Protein AF-A0A1H8MBR9-F1 (afdb_monomer_lite)

Organism: NCBI:txid77097

Radius of gyration: 15.38 Å; chains: 1; bounding box: 26×33×34 Å

Foldseek 3Di:
DVVLCVDPVSVVVVVVCVPPVPVVVVCLCPVVVCPDDPDDDPVNSVVVVVVSVVVVVVVVVCVVPVD

pLDDT: mean 93.48, std 7.34, range [52.56, 98.06]

Structure (mmCIF, N/CA/C/O backbone):
data_AF-A0A1H8MBR9-F1
#
_entry.id   AF-A0A1H8MBR9-F1
#
loop_
_atom_site.group_PDB
_atom_site.id
_atom_site.type_symbol
_atom_site.label_atom_id
_atom_site.label_alt_id
_atom_site.label_comp_id
_atom_site.label_asym_id
_atom_site.label_entity_id
_atom_site.label_seq_id
_atom_site.pdbx_PDB_ins_code
_atom_site.Cartn_x
_atom_site.Cartn_y
_atom_site.Cartn_z
_atom_site.occupancy
_atom_site.B_iso_or_equiv
_atom_site.auth_seq_id
_atom_site.auth_comp_id
_atom_site.auth_asym_id
_atom_site.auth_atom_id
_atom_site.pdbx_PDB_model_num
ATOM 1 N N . MET A 1 1 ? -11.486 4.997 15.642 1.00 64.56 1 MET A N 1
ATOM 2 C CA . MET A 1 1 ? -10.531 3.861 15.721 1.00 64.56 1 MET A CA 1
ATOM 3 C C . MET A 1 1 ? -10.190 3.423 17.143 1.00 64.56 1 MET A C 1
ATOM 5 O O . MET A 1 1 ? -10.094 2.221 17.357 1.00 64.56 1 MET A O 1
ATOM 9 N N . ALA A 1 2 ? -10.052 4.340 18.111 1.00 81.31 2 ALA A N 1
ATOM 10 C CA . ALA A 1 2 ? -9.623 4.016 19.478 1.00 81.31 2 ALA A CA 1
ATOM 11 C C . ALA A 1 2 ? -10.434 2.894 20.159 1.00 81.31 2 ALA A C 1
ATOM 13 O O . ALA A 1 2 ? -9.842 2.005 20.753 1.00 81.31 2 ALA A O 1
ATOM 14 N N . HIS A 1 3 ? -11.766 2.878 20.021 1.00 86.12 3 HIS A N 1
ATOM 15 C CA . HIS A 1 3 ? -12.597 1.802 20.577 1.00 86.12 3 HIS A CA 1
ATOM 16 C C . HIS A 1 3 ? -12.297 0.430 19.943 1.00 86.12 3 HIS A C 1
ATOM 18 O O . HIS A 1 3 ? -12.065 -0.547 20.646 1.00 86.12 3 HIS A O 1
ATOM 24 N N . ARG A 1 4 ? -12.217 0.358 18.605 1.00 84.31 4 ARG A N 1
ATOM 25 C CA . ARG A 1 4 ? -11.963 -0.896 17.871 1.00 84.31 4 ARG A CA 1
ATOM 26 C C . ARG A 1 4 ? -10.609 -1.507 18.240 1.00 84.31 4 ARG A C 1
ATOM 28 O O . ARG A 1 4 ? -10.543 -2.707 18.470 1.00 84.31 4 ARG A O 1
ATOM 35 N N . LEU A 1 5 ? -9.567 -0.685 18.375 1.00 89.56 5 LEU A N 1
ATOM 36 C CA . LEU A 1 5 ? -8.217 -1.132 18.749 1.00 89.56 5 LEU A CA 1
ATOM 37 C C . LEU A 1 5 ? -8.094 -1.612 20.205 1.00 89.56 5 LEU A C 1
ATOM 39 O O . LEU A 1 5 ? -7.118 -2.280 20.526 1.00 89.56 5 LEU A O 1
ATOM 43 N N . LYS A 1 6 ? -9.055 -1.295 21.083 1.00 90.88 6 LYS A N 1
ATOM 44 C CA . LYS A 1 6 ? -9.070 -1.772 22.479 1.00 90.88 6 LYS A CA 1
ATOM 45 C C . LYS A 1 6 ? -9.675 -3.171 22.625 1.00 90.88 6 LYS A C 1
ATOM 47 O O . LYS A 1 6 ? -9.390 -3.858 23.600 1.00 90.88 6 LYS A O 1
ATOM 52 N N . THR A 1 7 ? -10.480 -3.610 21.657 1.00 95.31 7 THR A N 1
ATOM 53 C CA . THR A 1 7 ? -11.055 -4.964 21.655 1.00 95.31 7 THR A CA 1
ATOM 54 C C . THR A 1 7 ? -9.981 -6.020 21.378 1.00 95.31 7 THR A C 1
ATOM 56 O O . THR A 1 7 ? -9.011 -5.759 20.665 1.00 95.31 7 THR A O 1
ATOM 59 N N . GLN A 1 8 ? -10.145 -7.237 21.904 1.00 93.62 8 GLN A N 1
ATOM 60 C CA . GLN A 1 8 ? -9.217 -8.343 21.627 1.00 93.62 8 GLN A CA 1
ATOM 61 C C . GLN A 1 8 ? -9.133 -8.654 20.125 1.00 93.62 8 GLN A C 1
ATOM 63 O O . GLN A 1 8 ? -8.031 -8.730 19.582 1.00 93.62 8 GLN A O 1
ATOM 68 N N . ALA A 1 9 ? -10.281 -8.729 19.445 1.00 93.62 9 ALA A N 1
ATOM 69 C CA . ALA A 1 9 ? -10.347 -8.935 18.000 1.00 93.62 9 ALA A CA 1
ATOM 70 C C . ALA A 1 9 ? -9.627 -7.820 17.221 1.00 93.62 9 ALA A C 1
ATOM 72 O O . ALA A 1 9 ? -8.843 -8.090 16.313 1.00 93.62 9 ALA A O 1
ATOM 73 N N . GLY A 1 10 ? -9.827 -6.557 17.609 1.00 93.12 10 GLY A N 1
ATOM 74 C CA . GLY A 1 10 ? -9.157 -5.428 16.969 1.00 93.12 10 GLY A CA 1
ATOM 75 C C . GLY A 1 10 ? -7.646 -5.403 17.193 1.00 93.12 10 GLY A C 1
ATOM 76 O O . GLY A 1 10 ? -6.914 -5.074 16.262 1.00 93.12 10 GLY A O 1
ATOM 77 N N . ARG A 1 11 ? -7.158 -5.797 18.379 1.00 93.06 11 ARG A N 1
ATOM 78 C CA . ARG A 1 11 ? -5.714 -5.947 18.640 1.00 93.06 11 ARG A CA 1
ATOM 79 C C . ARG A 1 11 ? -5.096 -7.051 17.787 1.00 93.06 11 ARG A C 1
ATOM 81 O O . ARG A 1 11 ? -4.035 -6.828 17.210 1.00 93.06 11 ARG A O 1
ATOM 88 N N . ALA A 1 12 ? -5.771 -8.194 17.667 1.00 93.75 12 ALA A N 1
ATOM 89 C CA . ALA A 1 12 ? -5.316 -9.299 16.826 1.00 93.75 12 ALA A CA 1
ATOM 90 C C . ALA A 1 12 ? -5.224 -8.881 15.346 1.00 93.75 12 ALA A C 1
ATOM 92 O O . ALA A 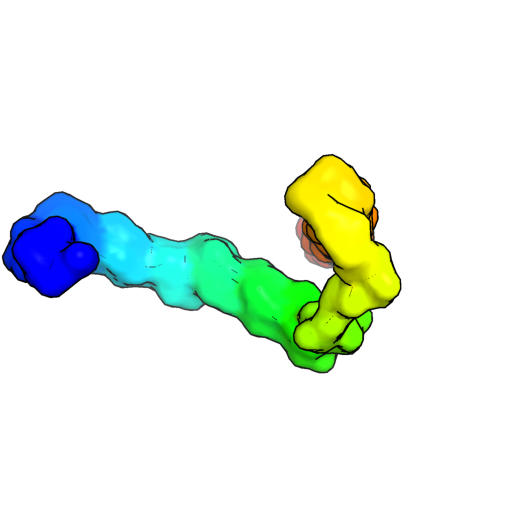1 12 ? -4.176 -9.041 14.719 1.00 93.75 12 ALA A O 1
ATOM 93 N N . LEU A 1 13 ? -6.273 -8.244 14.813 1.00 92.62 13 LEU A N 1
ATOM 94 C CA . LEU A 1 13 ? -6.276 -7.720 13.442 1.00 92.62 13 LEU A CA 1
ATOM 95 C C . LEU A 1 13 ? -5.219 -6.631 13.225 1.00 92.62 13 LEU A C 1
ATOM 97 O O . LEU A 1 13 ? -4.598 -6.569 12.167 1.00 92.62 13 LEU A O 1
ATOM 101 N N . TYR A 1 14 ? -4.992 -5.765 14.213 1.00 92.50 14 TYR A N 1
ATOM 102 C CA . TYR A 1 14 ? -3.962 -4.736 14.117 1.00 92.50 14 TYR A CA 1
ATOM 103 C C . TYR A 1 14 ? -2.551 -5.337 14.106 1.00 92.50 14 TYR A C 1
ATOM 105 O O . TYR A 1 14 ? -1.723 -4.927 13.298 1.00 92.50 14 TYR A O 1
ATOM 113 N N . ALA A 1 15 ? -2.282 -6.348 14.937 1.00 92.19 15 ALA A N 1
ATOM 114 C CA . ALA A 1 15 ? -0.996 -7.044 14.954 1.00 92.19 15 ALA A CA 1
ATOM 115 C C . ALA A 1 15 ? -0.678 -7.720 13.607 1.00 92.19 15 ALA A C 1
ATOM 117 O O . ALA A 1 15 ? 0.469 -7.677 13.156 1.00 92.19 15 ALA A O 1
ATOM 118 N N . LEU A 1 16 ? -1.697 -8.261 12.929 1.00 94.25 16 LEU A N 1
ATOM 119 C CA . LEU A 1 16 ? -1.575 -8.864 11.598 1.00 94.25 16 LEU A CA 1
ATOM 120 C C . LEU A 1 16 ? -1.047 -7.874 10.544 1.00 94.25 16 LEU A C 1
ATOM 122 O O . LEU A 1 16 ? -0.328 -8.260 9.620 1.00 94.25 16 LEU A O 1
ATOM 126 N N . ARG A 1 17 ? -1.342 -6.574 10.681 1.00 93.50 17 ARG A N 1
ATOM 127 C CA . ARG A 1 17 ? -0.936 -5.549 9.703 1.00 93.50 17 ARG A CA 1
ATOM 128 C C . ARG A 1 17 ? 0.574 -5.404 9.563 1.00 93.50 17 ARG A C 1
ATOM 130 O O . ARG A 1 17 ? 1.032 -5.142 8.450 1.00 93.50 17 ARG A O 1
ATOM 137 N N . LYS A 1 18 ? 1.317 -5.635 10.650 1.00 91.12 18 LYS A N 1
ATOM 138 C CA . LYS A 1 18 ? 2.782 -5.493 10.714 1.00 91.12 18 LYS A CA 1
ATOM 139 C C . LYS A 1 18 ? 3.519 -6.329 9.673 1.00 91.12 18 LYS A C 1
ATOM 141 O O . LYS A 1 18 ? 4.578 -5.931 9.209 1.00 91.12 18 LYS A O 1
ATOM 146 N N . HIS A 1 19 ? 2.964 -7.482 9.312 1.00 90.81 19 HIS A N 1
ATOM 147 C CA . HIS A 1 19 ? 3.580 -8.409 8.363 1.00 90.81 19 HIS A CA 1
ATOM 148 C C . HIS A 1 19 ? 2.740 -8.634 7.100 1.00 90.81 19 HIS A C 1
ATOM 150 O O . HIS A 1 19 ? 3.195 -9.303 6.179 1.00 90.81 19 HIS A O 1
ATOM 156 N N . THR A 1 20 ? 1.534 -8.062 7.031 1.00 92.00 20 THR A N 1
ATOM 157 C CA . THR A 1 20 ? 0.673 -8.149 5.845 1.00 92.00 20 THR A CA 1
ATOM 158 C C . THR A 1 20 ? 0.713 -6.856 5.046 1.00 92.00 20 THR A C 1
ATOM 160 O O . THR A 1 20 ? 1.412 -6.785 4.046 1.00 92.00 20 THR A O 1
ATOM 163 N N . VAL A 1 21 ? -0.006 -5.817 5.472 1.00 92.56 21 VAL A N 1
ATOM 164 C CA . VAL A 1 21 ? -0.208 -4.601 4.668 1.00 92.56 21 VAL A CA 1
ATOM 165 C C . VAL A 1 21 ? 0.901 -3.564 4.841 1.00 92.56 21 VAL A C 1
ATOM 167 O O . VAL A 1 21 ? 1.265 -2.898 3.876 1.00 92.56 21 VAL A O 1
ATOM 170 N N . GLU A 1 22 ? 1.462 -3.411 6.043 1.00 95.50 22 GLU A N 1
ATOM 171 C CA . GLU A 1 22 ? 2.484 -2.388 6.317 1.00 95.50 22 GLU A CA 1
ATOM 172 C C . GLU A 1 22 ? 3.768 -2.585 5.497 1.00 95.50 22 GLU A C 1
ATOM 174 O O . GLU A 1 22 ? 4.227 -1.603 4.903 1.00 95.50 22 GLU A O 1
ATOM 179 N N . PRO A 1 23 ? 4.304 -3.814 5.344 1.00 94.88 23 PRO A N 1
ATOM 180 C CA . PRO A 1 23 ? 5.459 -4.046 4.484 1.00 94.88 23 PRO A CA 1
ATOM 181 C C . PRO A 1 23 ? 5.178 -3.694 3.022 1.00 94.88 23 PRO A C 1
ATOM 183 O O . PRO A 1 23 ? 6.033 -3.119 2.356 1.00 94.88 23 PRO A O 1
ATOM 186 N N . VAL A 1 24 ? 3.969 -3.976 2.524 1.00 94.81 24 VAL A N 1
ATOM 187 C CA . VAL A 1 24 ? 3.573 -3.663 1.140 1.00 94.81 24 VAL A CA 1
ATOM 188 C C . VAL A 1 24 ? 3.599 -2.161 0.899 1.00 94.81 24 VAL A C 1
ATOM 190 O O . VAL A 1 24 ? 4.220 -1.700 -0.058 1.00 94.81 24 VAL A O 1
ATOM 193 N N . PHE A 1 25 ? 3.002 -1.380 1.803 1.00 95.38 25 PHE A N 1
ATOM 194 C CA . PHE A 1 25 ? 3.064 0.080 1.725 1.00 95.38 25 PHE A CA 1
ATOM 195 C C . PHE A 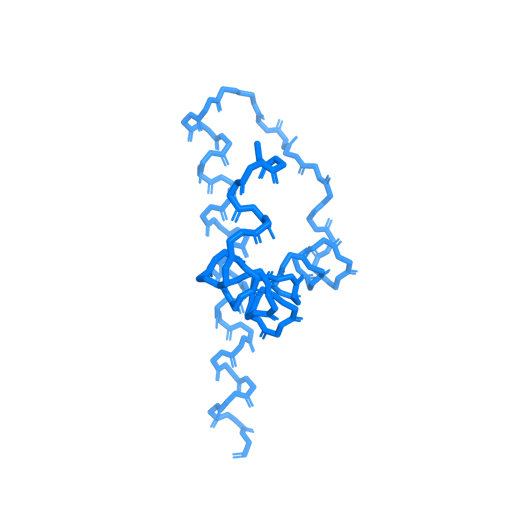1 25 ? 4.498 0.604 1.837 1.00 95.38 25 PHE A C 1
ATOM 197 O O . PHE A 1 25 ? 4.860 1.528 1.108 1.00 95.38 25 PHE A O 1
ATOM 204 N N . GLY A 1 26 ? 5.317 0.021 2.717 1.00 96.06 26 GLY A N 1
ATOM 205 C CA . GLY A 1 26 ? 6.732 0.364 2.848 1.00 96.06 26 GLY A CA 1
ATOM 206 C C . GLY A 1 26 ? 7.505 0.140 1.547 1.00 96.06 26 GLY A C 1
ATOM 207 O O . GLY A 1 26 ? 8.187 1.049 1.078 1.00 96.06 26 GLY A O 1
ATOM 208 N N . ILE A 1 27 ? 7.333 -1.026 0.918 1.00 96.25 27 ILE A N 1
ATOM 209 C CA . ILE A 1 27 ? 7.978 -1.388 -0.352 1.00 96.25 27 ILE A CA 1
ATOM 210 C C . ILE A 1 27 ? 7.529 -0.453 -1.475 1.00 96.25 27 ILE A C 1
ATOM 212 O O . ILE A 1 27 ? 8.376 0.125 -2.154 1.00 96.25 27 ILE A O 1
ATOM 216 N N . ILE A 1 28 ? 6.220 -0.253 -1.653 1.00 97.50 28 ILE A N 1
ATOM 217 C CA . ILE A 1 28 ? 5.692 0.623 -2.711 1.00 97.50 28 ILE A CA 1
ATOM 218 C C . ILE A 1 28 ? 6.257 2.044 -2.568 1.00 97.50 28 ILE A C 1
ATOM 220 O O . ILE A 1 28 ? 6.696 2.647 -3.546 1.00 97.50 28 ILE A O 1
ATOM 224 N N . LYS A 1 29 ? 6.319 2.570 -1.341 1.00 96.81 29 LYS A N 1
ATOM 225 C CA . LYS A 1 29 ? 6.788 3.938 -1.104 1.00 96.81 29 LYS A CA 1
ATOM 226 C C . LYS A 1 29 ? 8.303 4.089 -1.196 1.00 96.81 29 LYS A C 1
ATOM 228 O O . LYS A 1 29 ? 8.768 5.039 -1.812 1.00 96.81 29 LYS A O 1
ATOM 233 N N . HIS A 1 30 ? 9.066 3.225 -0.532 1.00 96.94 30 HIS A N 1
ATOM 234 C CA . HIS A 1 30 ? 10.510 3.419 -0.350 1.00 96.94 30 HIS A CA 1
ATOM 235 C C . HIS A 1 30 ? 11.361 2.620 -1.334 1.00 96.94 30 HIS A C 1
ATOM 237 O O . HIS A 1 30 ? 12.415 3.097 -1.731 1.00 96.94 30 HIS A O 1
ATOM 243 N N . VAL A 1 31 ? 10.911 1.435 -1.749 1.00 95.56 31 VAL A N 1
ATOM 244 C CA . VAL A 1 31 ? 11.668 0.577 -2.674 1.00 95.56 31 VAL A CA 1
ATOM 245 C C . VAL A 1 31 ? 11.272 0.844 -4.124 1.00 95.56 31 VAL A C 1
ATOM 247 O O . VAL A 1 31 ? 12.124 0.822 -5.001 1.00 95.56 31 VAL A O 1
ATOM 250 N N . MET A 1 32 ? 9.985 1.079 -4.390 1.00 96.38 32 MET A N 1
ATOM 251 C CA . MET A 1 32 ? 9.486 1.382 -5.740 1.00 96.38 32 MET A CA 1
ATOM 252 C C . MET A 1 32 ? 9.385 2.888 -6.020 1.00 96.38 32 MET A C 1
ATOM 254 O O . MET A 1 32 ? 9.104 3.271 -7.148 1.00 96.38 32 MET A O 1
ATOM 258 N N . GLY A 1 33 ? 9.593 3.743 -5.011 1.00 96.19 33 GLY A N 1
ATOM 259 C CA . GLY A 1 33 ? 9.616 5.201 -5.175 1.00 96.19 33 GLY A CA 1
ATOM 260 C C . GLY A 1 33 ? 8.250 5.867 -5.386 1.00 96.19 33 GLY A C 1
ATOM 261 O O . GLY A 1 33 ? 8.198 7.060 -5.681 1.00 96.19 33 GLY A O 1
ATOM 262 N N . PHE A 1 34 ? 7.132 5.156 -5.209 1.00 96.88 34 PHE A N 1
ATOM 263 C CA . PHE A 1 34 ? 5.791 5.720 -5.393 1.00 96.88 34 PHE A CA 1
ATOM 264 C C . PHE A 1 34 ? 5.388 6.569 -4.173 1.00 96.88 34 PHE A C 1
ATOM 266 O O . PHE A 1 34 ? 4.789 6.083 -3.208 1.00 96.88 34 PHE A O 1
ATOM 273 N N . ARG A 1 35 ? 5.793 7.846 -4.175 1.00 95.88 35 ARG A N 1
ATOM 274 C CA . ARG A 1 35 ? 5.614 8.783 -3.044 1.00 95.88 35 ARG A CA 1
ATOM 275 C C . ARG A 1 35 ? 4.428 9.729 -3.201 1.00 95.88 35 ARG A C 1
ATOM 277 O O . ARG A 1 35 ? 3.925 10.222 -2.194 1.00 95.88 35 ARG A O 1
ATOM 284 N N . GLN A 1 36 ? 3.994 9.970 -4.432 1.00 96.38 36 GLN A N 1
ATOM 285 C CA . GLN A 1 36 ? 2.926 10.905 -4.757 1.00 96.38 36 GLN A CA 1
ATOM 286 C C . GLN A 1 36 ? 2.126 10.409 -5.959 1.00 96.38 36 GLN A C 1
ATOM 288 O O . GLN A 1 36 ? 2.651 9.684 -6.800 1.00 96.38 36 GLN A O 1
ATOM 293 N N . PHE A 1 37 ? 0.867 10.825 -6.018 1.00 97.44 37 PHE A N 1
ATOM 294 C CA . PHE A 1 37 ? 0.010 10.653 -7.185 1.00 97.44 37 PHE A CA 1
ATOM 295 C C . PHE A 1 37 ? 0.220 11.833 -8.133 1.00 97.44 37 PHE A C 1
ATOM 297 O O . PHE A 1 37 ? 0.323 12.975 -7.673 1.00 97.44 37 PHE A O 1
ATOM 304 N N . SER A 1 38 ? 0.303 11.574 -9.435 1.00 96.56 38 SER A N 1
ATOM 305 C CA . SER A 1 38 ? 0.455 12.625 -10.445 1.00 96.56 38 SER A CA 1
ATOM 306 C C . SER A 1 38 ? -0.900 13.151 -10.909 1.00 96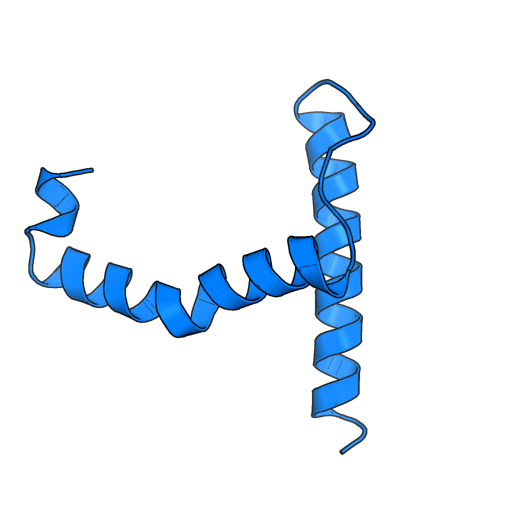.56 38 SER A C 1
ATOM 308 O O . SER A 1 38 ? -1.002 14.305 -11.330 1.00 96.56 38 SER A O 1
ATOM 310 N N . LEU A 1 39 ? -1.953 12.336 -10.810 1.00 97.50 39 LEU A N 1
ATOM 311 C CA . LEU A 1 39 ? -3.306 12.709 -11.204 1.00 97.50 39 LEU A CA 1
ATOM 312 C C . LEU A 1 39 ? -4.150 13.168 -10.005 1.00 97.50 39 LEU A C 1
ATOM 314 O O . LEU A 1 39 ? -3.867 12.880 -8.843 1.00 97.50 39 LEU A O 1
ATOM 318 N N . ARG A 1 40 ? -5.230 13.900 -10.300 1.00 97.25 40 ARG A N 1
ATOM 319 C CA . ARG A 1 40 ? -6.238 14.338 -9.320 1.00 97.25 40 ARG A CA 1
ATOM 320 C C . ARG A 1 40 ? -7.601 13.731 -9.649 1.00 97.25 40 ARG A C 1
ATOM 322 O O . ARG A 1 40 ? -7.939 13.571 -10.820 1.00 97.25 40 ARG A O 1
ATOM 329 N N . GLY A 1 41 ? -8.385 13.456 -8.608 1.00 97.75 41 GLY A N 1
ATOM 330 C CA . GLY A 1 41 ? -9.693 12.798 -8.695 1.00 97.75 41 GLY A CA 1
ATOM 331 C C . GLY A 1 41 ? -9.607 11.298 -8.403 1.00 97.75 41 GLY A C 1
ATOM 332 O O . GLY A 1 41 ? -8.650 10.640 -8.810 1.00 97.75 41 GLY A O 1
ATOM 333 N N . LEU A 1 42 ? -10.603 10.769 -7.681 1.00 97.75 42 LEU A N 1
ATOM 334 C CA . LEU A 1 42 ? -10.597 9.391 -7.168 1.00 97.75 42 LEU A CA 1
ATOM 335 C C . LEU A 1 42 ? -10.404 8.347 -8.271 1.00 97.75 42 LEU A C 1
ATOM 337 O O . LEU A 1 42 ? -9.605 7.430 -8.094 1.00 97.75 42 LEU A O 1
ATOM 341 N N . ASP A 1 43 ? -11.069 8.510 -9.414 1.00 98.06 43 ASP A N 1
ATOM 342 C CA . ASP A 1 43 ? -10.999 7.541 -10.513 1.00 98.06 43 ASP A CA 1
ATOM 343 C C . ASP A 1 43 ? -9.593 7.452 -11.112 1.00 98.06 43 ASP A C 1
ATOM 345 O O . ASP A 1 43 ? -9.039 6.364 -11.283 1.00 98.06 43 ASP A O 1
ATOM 349 N N . LYS A 1 44 ? -8.972 8.609 -11.365 1.00 98.06 44 LYS A N 1
ATOM 350 C CA . LYS A 1 44 ? -7.625 8.696 -11.942 1.00 98.06 44 LYS A CA 1
ATOM 351 C C . LYS A 1 44 ? -6.558 8.188 -10.970 1.00 98.06 44 LYS A C 1
ATOM 353 O O . LYS A 1 44 ? -5.735 7.356 -11.345 1.00 98.06 44 LYS A O 1
ATOM 358 N N . VAL A 1 45 ? -6.630 8.619 -9.708 1.00 98.06 45 VAL A N 1
ATOM 359 C CA . VAL A 1 45 ? -5.746 8.160 -8.620 1.00 98.06 45 VAL A CA 1
ATOM 360 C C . VAL A 1 45 ? -5.880 6.649 -8.397 1.00 98.06 45 VAL A C 1
ATOM 362 O O . VAL A 1 45 ? -4.886 5.959 -8.173 1.00 98.06 45 VAL A O 1
ATOM 365 N N . SER A 1 46 ? -7.095 6.102 -8.513 1.00 98.06 46 SER A N 1
ATOM 366 C CA . SER A 1 46 ? -7.325 4.654 -8.425 1.00 98.06 46 SER A CA 1
ATOM 367 C C . SER A 1 46 ? -6.617 3.893 -9.547 1.00 98.06 46 SER A C 1
ATOM 369 O O . SER A 1 46 ? -6.099 2.803 -9.308 1.00 98.06 46 SER A O 1
ATOM 371 N N . GLY A 1 47 ? -6.553 4.463 -10.755 1.00 97.94 47 GLY A N 1
ATOM 372 C CA . GLY A 1 47 ? -5.765 3.925 -11.865 1.00 97.94 47 GLY A CA 1
ATOM 373 C C . GLY A 1 47 ? -4.269 3.857 -11.545 1.00 97.94 47 GLY A C 1
ATOM 374 O O . GLY A 1 47 ? -3.668 2.788 -11.648 1.00 97.94 47 GLY A O 1
ATOM 375 N N . GLU A 1 48 ? -3.684 4.963 -11.076 1.00 98.00 48 GLU A N 1
ATOM 376 C CA . GLU A 1 48 ? -2.269 5.013 -10.666 1.00 98.00 48 GLU A CA 1
ATOM 377 C C . GLU A 1 48 ? -1.962 4.003 -9.552 1.00 98.00 48 GLU A C 1
ATOM 379 O O . GLU A 1 48 ? -0.966 3.279 -9.607 1.00 98.00 48 GLU A O 1
ATOM 384 N N . TRP A 1 49 ? -2.850 3.898 -8.561 1.00 97.69 49 TRP A N 1
ATOM 385 C CA . TRP A 1 49 ? -2.690 2.944 -7.468 1.00 97.69 49 TRP A CA 1
ATOM 386 C C . TRP A 1 49 ? -2.742 1.486 -7.948 1.00 97.69 49 TRP A C 1
ATOM 388 O O . TRP A 1 49 ? -1.924 0.662 -7.528 1.00 97.69 49 TRP A O 1
ATOM 398 N N . ARG A 1 50 ? -3.656 1.153 -8.870 1.00 97.81 50 ARG A N 1
ATOM 399 C CA . ARG A 1 50 ? -3.717 -0.184 -9.489 1.00 97.81 50 ARG A CA 1
ATOM 400 C C . ARG A 1 50 ? -2.405 -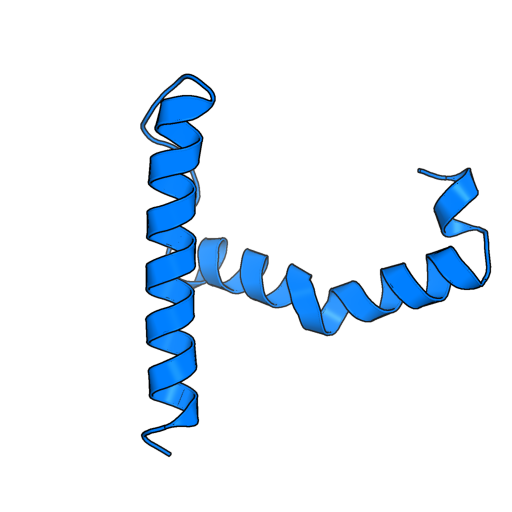0.525 -10.193 1.00 97.81 50 ARG A C 1
ATOM 402 O O . ARG A 1 50 ? -1.884 -1.615 -9.974 1.00 97.81 50 ARG A O 1
ATOM 409 N N . LEU A 1 51 ? -1.825 0.409 -10.947 1.00 97.75 51 LEU A N 1
ATOM 410 C CA . LEU A 1 51 ? -0.526 0.205 -11.599 1.00 97.75 51 LEU A CA 1
ATOM 411 C C . LEU A 1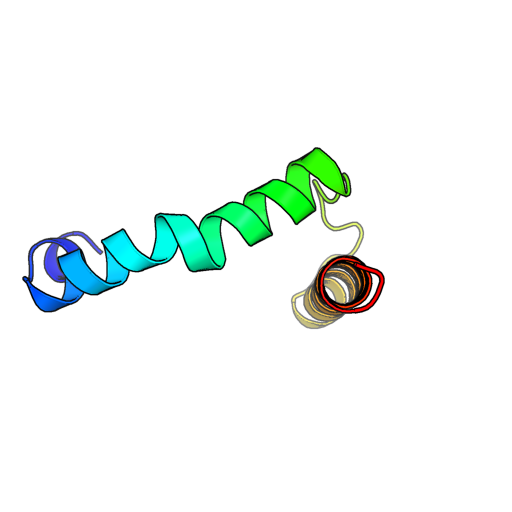 51 ? 0.599 -0.036 -10.582 1.00 97.75 51 LEU A C 1
ATOM 413 O O . LEU A 1 51 ? 1.345 -1.008 -10.713 1.00 97.75 51 LEU A O 1
ATOM 417 N N . ALA A 1 52 ? 0.685 0.786 -9.531 1.00 97.19 52 ALA A N 1
ATOM 418 C CA . ALA A 1 52 ? 1.693 0.625 -8.481 1.00 97.19 52 ALA A CA 1
ATOM 419 C C . ALA A 1 52 ? 1.583 -0.742 -7.778 1.00 97.19 52 ALA A C 1
ATOM 421 O O . ALA A 1 52 ? 2.581 -1.441 -7.593 1.00 97.19 52 ALA A O 1
ATOM 422 N N . THR A 1 53 ? 0.366 -1.161 -7.424 1.00 97.00 53 THR A N 1
ATOM 423 C CA . THR A 1 53 ? 0.135 -2.467 -6.780 1.00 97.00 53 THR A CA 1
ATOM 424 C C . THR A 1 53 ? 0.387 -3.648 -7.719 1.00 97.00 53 THR A C 1
ATOM 426 O O . THR A 1 53 ? 0.926 -4.663 -7.279 1.00 97.00 53 THR A O 1
ATOM 429 N N . MET A 1 54 ? 0.073 -3.522 -9.011 1.00 98.06 54 MET A N 1
ATOM 430 C CA . MET A 1 54 ? 0.365 -4.546 -10.017 1.00 98.06 54 MET A CA 1
ATOM 431 C C . MET A 1 54 ? 1.873 -4.746 -10.191 1.00 98.06 54 MET A C 1
ATOM 433 O O . MET A 1 54 ? 2.345 -5.882 -10.163 1.00 98.06 54 MET A O 1
ATOM 437 N N . ALA A 1 55 ? 2.642 -3.659 -10.287 1.00 97.19 55 ALA A N 1
ATOM 438 C CA . ALA A 1 55 ? 4.100 -3.729 -10.349 1.00 97.19 55 ALA A CA 1
ATOM 439 C C . ALA A 1 55 ? 4.693 -4.404 -9.097 1.00 97.19 55 ALA A C 1
ATOM 441 O O . ALA A 1 55 ? 5.593 -5.242 -9.205 1.00 97.19 55 ALA A O 1
ATOM 442 N N . TRP A 1 56 ? 4.151 -4.110 -7.908 1.00 96.69 56 TRP A N 1
ATOM 443 C CA . TRP A 1 56 ? 4.540 -4.806 -6.679 1.00 96.69 56 TRP A CA 1
ATOM 444 C C . TRP A 1 56 ? 4.203 -6.304 -6.726 1.00 96.69 56 TRP A C 1
ATOM 446 O O . TRP A 1 56 ? 5.058 -7.125 -6.389 1.00 96.69 56 TRP A O 1
ATOM 456 N N . ASN A 1 57 ? 2.997 -6.672 -7.174 1.00 96.06 57 ASN A N 1
ATOM 457 C CA . ASN A 1 57 ? 2.581 -8.070 -7.307 1.00 96.06 57 ASN A CA 1
ATOM 458 C C . ASN A 1 57 ? 3.518 -8.847 -8.237 1.00 96.06 57 ASN A C 1
ATOM 460 O O . ASN A 1 57 ? 3.961 -9.931 -7.872 1.00 96.06 57 ASN A O 1
ATOM 464 N N . ILE A 1 58 ? 3.876 -8.281 -9.394 1.00 96.50 58 ILE A N 1
ATOM 465 C CA . ILE A 1 58 ? 4.817 -8.900 -10.340 1.00 96.50 58 ILE A CA 1
ATOM 466 C C . ILE A 1 58 ? 6.184 -9.108 -9.683 1.00 96.50 58 ILE A C 1
ATOM 468 O O . ILE A 1 58 ? 6.709 -10.221 -9.699 1.00 96.50 58 ILE A O 1
ATOM 472 N N . LYS A 1 59 ? 6.735 -8.073 -9.031 1.00 93.94 59 LYS A N 1
ATOM 473 C CA . LYS A 1 59 ? 8.010 -8.173 -8.300 1.00 93.94 59 LYS A CA 1
ATOM 474 C C . LYS A 1 59 ? 7.970 -9.269 -7.232 1.00 93.94 59 LYS A C 1
ATOM 476 O O . LYS A 1 59 ? 8.936 -10.013 -7.071 1.00 93.94 59 LYS A O 1
ATOM 481 N N . ARG A 1 60 ? 6.855 -9.374 -6.502 1.00 94.19 60 ARG A N 1
ATOM 482 C CA . ARG A 1 60 ? 6.650 -10.403 -5.479 1.00 94.19 60 ARG A CA 1
ATOM 483 C C . ARG A 1 60 ? 6.566 -11.798 -6.090 1.00 94.19 60 ARG A C 1
ATOM 485 O O . ARG A 1 60 ? 7.253 -12.683 -5.599 1.00 94.19 60 ARG A O 1
ATOM 492 N N . MET A 1 61 ? 5.757 -11.991 -7.132 1.00 96.31 61 MET A N 1
ATOM 493 C CA . MET A 1 61 ? 5.620 -13.284 -7.807 1.00 96.31 61 MET A CA 1
ATOM 494 C C . MET A 1 61 ? 6.966 -13.754 -8.344 1.00 96.31 61 MET A C 1
ATOM 496 O O . MET A 1 61 ? 7.370 -14.860 -8.020 1.00 96.31 61 MET A O 1
ATOM 500 N N . HIS A 1 62 ? 7.711 -12.886 -9.032 1.00 95.19 62 HIS A N 1
ATOM 501 C CA . HIS A 1 62 ? 9.049 -13.215 -9.515 1.00 95.19 62 HIS A CA 1
ATOM 502 C C . HIS A 1 62 ? 9.970 -13.702 -8.387 1.00 95.19 62 HIS A C 1
ATOM 504 O O . HIS A 1 62 ? 10.622 -14.729 -8.528 1.00 95.19 62 HIS A O 1
ATOM 510 N N . ARG A 1 63 ? 9.979 -13.024 -7.230 1.00 91.81 63 ARG A N 1
ATOM 511 C CA . ARG A 1 63 ? 10.785 -13.452 -6.074 1.00 91.81 63 ARG A CA 1
ATOM 512 C C . ARG A 1 63 ? 10.344 -14.799 -5.487 1.00 91.81 63 ARG A C 1
A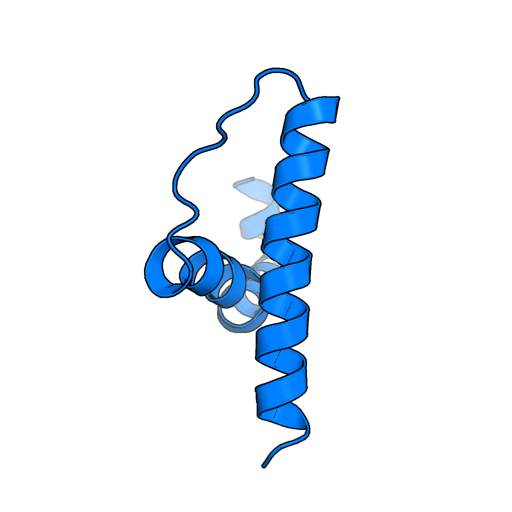TOM 514 O O . ARG A 1 63 ? 11.169 -15.465 -4.877 1.00 91.81 63 ARG A O 1
ATOM 521 N N . LEU A 1 64 ? 9.069 -15.160 -5.621 1.00 93.19 64 LEU A N 1
ATOM 522 C CA . LEU A 1 64 ? 8.525 -16.431 -5.138 1.00 93.19 64 LEU A CA 1
ATOM 523 C C . LEU A 1 64 ? 8.719 -17.580 -6.137 1.00 93.19 64 LEU A C 1
ATOM 525 O O . LEU A 1 64 ? 8.788 -18.723 -5.706 1.00 93.19 64 LEU A O 1
ATOM 529 N N . THR A 1 65 ? 8.772 -17.296 -7.441 1.00 92.88 65 THR A N 1
ATOM 530 C CA . THR A 1 65 ? 8.832 -18.318 -8.501 1.00 92.88 65 THR A CA 1
ATOM 531 C C . THR A 1 65 ? 10.223 -18.533 -9.082 1.00 92.88 65 THR A C 1
ATOM 533 O O . THR A 1 65 ? 10.484 -19.602 -9.611 1.00 92.88 65 THR A O 1
ATOM 536 N N . ALA A 1 66 ? 11.090 -17.519 -9.059 1.00 76.62 66 ALA A N 1
ATOM 537 C CA . ALA A 1 66 ? 12.449 -17.589 -9.602 1.00 76.62 66 ALA A CA 1
ATOM 538 C C . ALA A 1 66 ? 13.503 -17.929 -8.530 1.00 76.62 66 ALA A C 1
ATOM 540 O O . ALA A 1 66 ? 14.681 -17.623 -8.716 1.00 76.62 66 ALA A O 1
ATOM 541 N N . GLY A 1 67 ? 13.057 -18.468 -7.390 1.00 52.56 67 GLY A N 1
ATOM 542 C CA . GLY A 1 67 ? 13.911 -19.002 -6.329 1.00 52.56 67 GLY A CA 1
ATOM 543 C C . GLY A 1 67 ? 14.316 -20.437 -6.609 1.00 52.56 67 GLY A C 1
ATOM 544 O O . GLY A 1 67 ? 13.463 -21.180 -7.142 1.00 52.56 67 GLY A O 1
#

Secondary structure (DSSP, 8-state):
-HHHHHSHHHHHHHHHHTTTHHHHHHIIIIIS---S-SS-SHHHHHHHHHHHHHHHHHHHHHHHH--

InterPro domains:
  IPR025668 Transposase DDE domain [PF13751] (2-62)

Sequence (67 aa):
MAHRLKTQAGRALYALRKHTVEPVFGIIKHVMGFRQFSLRGLDKVSGEWRLATMAWNIKRMHRLTAG